Protein AF-A0AAN4ZDJ7-F1 (afdb_monomer_lite)

Organism: NCBI:txid1317129

Foldseek 3Di:
DPDDDDDDDDPDDADVQKDDDPPQKIWGQDPNWIFIDGVPDDSVPTQTPPDPVVVCVQWGFADAEQQATEIEHADPPAQDWAKDAPDPRYIYIYHNQPDRWHWDYDNVDQWIWTFRQAQWIWIARNVVRDIDPIDGHPPFGGFPDFPDDDPQWTWTDGVPDIDIDHHDD

Secondary structure (DSSP, 8-state):
-PPPPP------PPPTTEEEEGGGEEEEEETTEEEEEETTS-GGGPEE--S-GGGGTTEEEEEEETTEEEEEEE-SS--S-EEEEEETTEEEEEE--SS--EEEE-TTSSEEEEE-SSSEEEEEETTTTEEPPPEE-TT-S-EEEEEEEETTEEEEEESS-EEEEE---

pLDDT: mean 90.21, std 10.09, range [44.22, 98.5]

Radius of gyration: 17.34 Å; chains: 1; bounding box: 42×31×52 Å

Structure (mmCIF, N/CA/C/O backbone):
data_AF-A0AAN4ZDJ7-F1
#
_entry.id   AF-A0AAN4ZDJ7-F1
#
loop_
_atom_site.group_PDB
_atom_site.id
_atom_site.type_symbol
_atom_site.label_atom_id
_atom_site.label_alt_id
_atom_site.label_comp_id
_atom_site.label_asym_id
_atom_site.label_entity_id
_atom_site.label_seq_id
_atom_site.pdbx_PDB_ins_code
_atom_site.Cartn_x
_atom_site.Cartn_y
_atom_site.Cartn_z
_atom_site.occupancy
_atom_site.B_iso_or_equiv
_atom_site.auth_seq_id
_atom_site.auth_comp_id
_atom_site.auth_asym_id
_atom_site.auth_atom_id
_atom_site.pdbx_PDB_model_num
ATOM 1 N N . SER A 1 1 ? -16.398 13.904 -32.029 1.00 70.38 1 SER A N 1
ATOM 2 C CA . SER A 1 1 ? -17.288 13.277 -31.025 1.00 70.38 1 SER A CA 1
ATOM 3 C C . SER A 1 1 ? -17.673 14.333 -30.000 1.00 70.38 1 SER A C 1
ATOM 5 O O . SER A 1 1 ? -16.840 15.175 -29.690 1.00 70.38 1 SER A O 1
ATOM 7 N N . LYS A 1 2 ? -18.921 14.362 -29.505 1.00 58.31 2 LYS A N 1
ATOM 8 C CA . LYS A 1 2 ? -19.280 15.272 -28.400 1.00 58.31 2 LYS A CA 1
ATOM 9 C C . LYS A 1 2 ? -18.530 14.840 -27.127 1.00 58.31 2 LYS A C 1
ATOM 11 O O . LYS A 1 2 ? -18.405 13.630 -26.917 1.00 58.31 2 LYS A O 1
ATOM 16 N N . PRO A 1 3 ? -18.029 15.774 -26.300 1.00 67.56 3 PRO A N 1
ATOM 17 C CA . PRO A 1 3 ? -17.402 15.424 -25.032 1.00 67.56 3 PRO A CA 1
ATOM 18 C C . PRO A 1 3 ? -18.416 14.684 -24.156 1.00 67.56 3 PRO A C 1
ATOM 20 O O . PRO A 1 3 ? -19.548 15.136 -23.978 1.00 67.56 3 PRO A O 1
ATOM 23 N N . LYS A 1 4 ? -18.023 13.515 -23.645 1.00 76.69 4 LYS A N 1
ATOM 24 C CA . LYS A 1 4 ? -18.811 12.798 -22.641 1.00 76.69 4 LYS A CA 1
ATOM 25 C C . LYS A 1 4 ? -18.687 13.576 -21.334 1.00 76.69 4 LYS A C 1
ATOM 27 O O . LYS A 1 4 ? -17.581 13.746 -20.829 1.00 76.69 4 LYS A O 1
ATOM 32 N N . VAL A 1 5 ? -19.806 14.076 -20.822 1.00 81.81 5 VAL A N 1
ATOM 33 C CA . VAL A 1 5 ? -19.852 14.750 -19.522 1.00 81.81 5 VAL A CA 1
ATOM 34 C C . VAL A 1 5 ? -19.907 13.676 -18.441 1.00 81.81 5 VAL A C 1
ATOM 36 O O . VAL A 1 5 ? -20.789 12.819 -18.462 1.00 81.81 5 VAL A O 1
ATOM 39 N N . PHE A 1 6 ? -18.954 13.710 -17.515 1.00 77.56 6 PHE A N 1
ATOM 40 C CA . PHE A 1 6 ? -19.003 12.909 -16.298 1.00 77.56 6 PHE A CA 1
ATOM 41 C C . PHE A 1 6 ? -19.704 13.727 -15.215 1.00 77.56 6 PHE A C 1
ATOM 43 O O . PHE A 1 6 ? -19.218 14.788 -14.830 1.00 77.56 6 PHE A O 1
ATOM 50 N N . ASN A 1 7 ? -20.841 13.238 -14.724 1.00 80.81 7 ASN A N 1
ATOM 51 C CA . ASN A 1 7 ? -21.512 13.846 -13.581 1.00 80.81 7 ASN A CA 1
ATOM 52 C C . ASN A 1 7 ? -20.850 13.343 -12.297 1.00 80.81 7 ASN A C 1
ATOM 54 O O . ASN A 1 7 ? -20.901 12.152 -11.988 1.00 80.81 7 ASN A O 1
ATOM 58 N N . MET A 1 8 ? -20.227 14.251 -11.552 1.00 79.50 8 MET A N 1
ATOM 59 C CA . MET A 1 8 ? -19.742 13.962 -10.207 1.00 79.50 8 MET A CA 1
ATOM 60 C C . MET A 1 8 ? -20.916 14.040 -9.229 1.00 79.50 8 MET A C 1
ATOM 62 O O . MET A 1 8 ? -21.690 14.992 -9.260 1.00 79.50 8 MET A O 1
ATOM 66 N N . SER A 1 9 ? -21.051 13.040 -8.362 1.00 81.62 9 SER A N 1
ATOM 67 C CA . SER A 1 9 ? -22.026 13.042 -7.268 1.00 81.62 9 SER A CA 1
ATOM 68 C C . SER A 1 9 ? -21.316 12.715 -5.962 1.00 81.62 9 SER A C 1
ATOM 70 O O . SER A 1 9 ? -20.407 11.883 -5.939 1.00 81.62 9 SER A O 1
ATOM 72 N N . LEU A 1 10 ? -21.719 13.385 -4.881 1.00 82.75 10 LEU A N 1
ATOM 73 C CA . LEU A 1 10 ? -21.280 13.032 -3.536 1.00 82.75 10 LEU A CA 1
ATOM 74 C C . LEU A 1 10 ? -21.795 11.623 -3.221 1.00 82.75 10 LEU A C 1
ATOM 76 O O . LEU A 1 10 ? -22.995 11.375 -3.318 1.00 82.75 10 LEU A O 1
ATOM 80 N N . LYS A 1 11 ? -20.890 10.703 -2.875 1.00 79.94 11 LYS A N 1
ATOM 81 C CA . LYS A 1 11 ? -21.257 9.319 -2.543 1.00 79.94 11 LYS A CA 1
ATOM 82 C C . LYS A 1 11 ? -21.512 9.107 -1.058 1.00 79.94 11 LYS A C 1
ATOM 84 O O . LYS A 1 11 ? -22.460 8.413 -0.718 1.00 79.94 11 LYS A O 1
ATOM 89 N N . ARG A 1 12 ? -20.700 9.717 -0.195 1.00 84.69 12 ARG A N 1
ATOM 90 C CA . ARG A 1 12 ? -20.856 9.649 1.260 1.00 84.69 12 ARG A CA 1
ATOM 91 C C . ARG A 1 12 ? -20.240 10.862 1.941 1.00 84.69 12 ARG A C 1
ATOM 93 O O . ARG A 1 12 ? -19.352 11.503 1.379 1.00 84.69 12 ARG A O 1
ATOM 100 N N . THR A 1 13 ? -20.708 11.151 3.146 1.00 88.69 13 THR A N 1
ATOM 101 C CA . THR A 1 13 ? -20.061 12.083 4.072 1.00 88.69 13 THR A CA 1
ATOM 102 C C . THR A 1 13 ? -19.020 11.358 4.921 1.00 88.69 13 THR A C 1
ATOM 104 O O . THR A 1 13 ? -18.981 10.127 4.963 1.00 88.69 13 THR A O 1
ATOM 107 N N . ILE A 1 14 ? -18.178 12.143 5.591 1.00 91.69 14 ILE A N 1
ATOM 108 C CA . ILE A 1 14 ? -17.255 11.644 6.612 1.00 91.69 14 ILE A CA 1
ATOM 109 C C . ILE A 1 14 ? -18.077 11.091 7.778 1.00 91.69 14 ILE A C 1
ATOM 111 O O . ILE A 1 14 ? -19.055 11.721 8.191 1.00 91.69 14 ILE A O 1
ATOM 115 N N . LEU A 1 15 ? -17.699 9.918 8.277 1.00 94.94 15 LEU A N 1
ATOM 116 C CA . LEU A 1 15 ? -18.325 9.293 9.439 1.00 94.94 15 LEU A CA 1
ATOM 117 C C . LEU A 1 15 ? -17.692 9.786 10.745 1.00 94.94 15 LEU A C 1
ATOM 119 O O . LEU A 1 15 ? -16.549 10.240 10.781 1.00 94.94 15 LEU A O 1
ATOM 123 N N . GLU A 1 16 ? -18.423 9.663 11.850 1.00 97.12 16 GLU A N 1
ATOM 124 C CA . GLU A 1 16 ? -17.862 9.929 13.175 1.00 97.12 16 GLU A CA 1
ATOM 125 C C . GLU A 1 16 ? -16.658 9.012 13.451 1.00 97.12 16 GLU A C 1
ATOM 127 O O . GLU A 1 16 ? -16.700 7.806 13.173 1.00 97.12 16 GLU A O 1
ATOM 132 N N . GLY A 1 17 ? -15.574 9.609 13.956 1.00 96.88 17 GLY A N 1
ATOM 133 C CA . GLY A 1 17 ? -14.311 8.920 14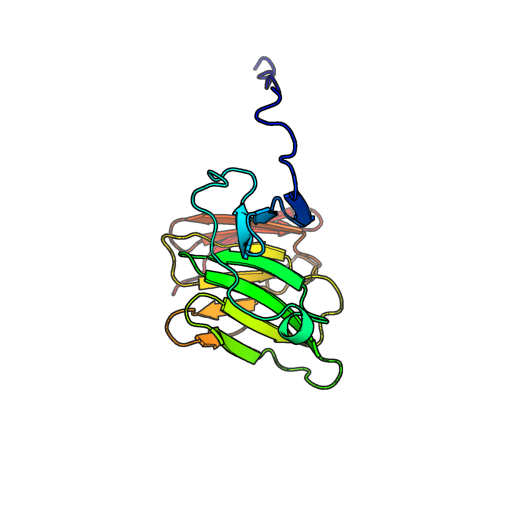.228 1.00 96.88 17 GLY A CA 1
ATOM 134 C C . GLY A 1 17 ? -13.495 8.557 12.982 1.00 96.88 17 GLY A C 1
ATOM 135 O O . GLY A 1 17 ? -12.482 7.871 13.116 1.00 96.88 17 GLY A O 1
ATOM 136 N N . GLU A 1 18 ? -13.909 8.972 11.778 1.00 97.69 18 GLU A N 1
ATOM 137 C CA . GLU A 1 18 ? -13.188 8.706 10.529 1.00 97.69 18 GLU A CA 1
ATOM 138 C C . GLU A 1 18 ? -12.062 9.724 10.276 1.00 97.69 18 GLU A C 1
ATOM 140 O O . GLU A 1 18 ? -12.189 10.920 10.524 1.00 97.69 18 GLU A O 1
ATOM 145 N N . THR A 1 19 ? -10.941 9.246 9.742 1.00 96.94 19 THR A N 1
ATOM 146 C CA . THR A 1 19 ? -9.803 10.041 9.274 1.00 96.94 19 THR A CA 1
ATOM 147 C C . THR A 1 19 ? -9.454 9.637 7.846 1.00 96.94 19 THR A C 1
ATOM 149 O O . THR A 1 19 ? -9.314 8.447 7.547 1.00 96.94 19 THR A O 1
ATOM 152 N N . PHE A 1 20 ? -9.274 10.628 6.971 1.00 95.69 20 PHE A N 1
ATOM 153 C CA . PHE A 1 20 ? -8.768 10.407 5.620 1.00 95.69 20 PHE A CA 1
ATOM 154 C C . PHE A 1 20 ? -7.248 10.372 5.588 1.00 95.69 20 PHE A C 1
ATOM 156 O O . PHE A 1 20 ? -6.568 11.226 6.155 1.00 95.69 20 PHE A O 1
ATOM 163 N N . HIS A 1 21 ? -6.739 9.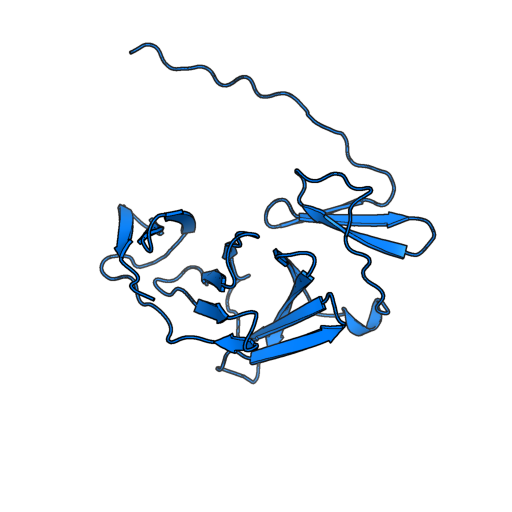400 4.845 1.00 95.06 21 HIS A N 1
ATOM 164 C CA . HIS A 1 21 ? -5.330 9.227 4.543 1.00 95.06 21 HIS A CA 1
ATOM 165 C C . HIS A 1 21 ? -5.089 9.488 3.057 1.00 95.06 21 HIS A C 1
ATOM 167 O O . HIS A 1 21 ? -6.010 9.686 2.257 1.00 95.06 21 HIS A O 1
ATOM 173 N N . ASN A 1 22 ? -3.819 9.475 2.667 1.00 91.12 22 ASN A N 1
ATOM 174 C CA . ASN A 1 22 ? -3.446 9.587 1.263 1.00 91.12 22 ASN A CA 1
ATOM 175 C C . ASN A 1 22 ? -4.031 8.431 0.434 1.00 91.12 22 ASN A C 1
ATOM 177 O O . ASN A 1 22 ? -4.318 7.352 0.946 1.00 91.12 22 ASN A O 1
ATOM 181 N N . TRP A 1 23 ? -4.168 8.657 -0.875 1.00 89.19 23 TRP A N 1
ATOM 182 C CA . TRP A 1 23 ? -4.535 7.621 -1.855 1.00 89.19 23 TRP A CA 1
ATOM 183 C C . TRP A 1 23 ? -5.934 7.013 -1.686 1.00 89.19 23 TRP A C 1
ATOM 185 O O . TRP A 1 23 ? -6.180 5.899 -2.136 1.00 89.19 23 TRP A O 1
ATOM 195 N N . GLY A 1 24 ? -6.868 7.761 -1.091 1.00 93.12 24 GLY A N 1
ATOM 196 C CA . GLY A 1 24 ? -8.244 7.293 -0.918 1.00 93.12 24 GLY A CA 1
ATOM 197 C C . GLY A 1 24 ? -8.354 6.189 0.131 1.00 93.12 24 GLY A C 1
ATOM 198 O O . GLY A 1 24 ? -9.187 5.300 0.001 1.00 93.12 24 GLY A O 1
ATOM 199 N N . LEU A 1 25 ? -7.500 6.232 1.149 1.00 96.81 25 LEU A N 1
ATOM 200 C CA . LEU A 1 25 ? -7.529 5.334 2.293 1.00 96.81 25 LEU A CA 1
ATOM 201 C C . LEU A 1 25 ? -8.208 6.023 3.477 1.00 96.81 25 LEU A C 1
ATOM 203 O O . LEU A 1 25 ? -8.121 7.241 3.637 1.00 96.81 25 LEU A O 1
ATOM 207 N N . CYS A 1 26 ? -8.890 5.243 4.305 1.00 97.88 26 CYS A N 1
ATOM 208 C CA . CYS A 1 26 ? -9.641 5.725 5.456 1.00 97.88 26 CYS A CA 1
ATOM 209 C C . CYS A 1 26 ? -9.287 4.887 6.686 1.00 97.88 26 CYS A C 1
ATOM 211 O O . CYS A 1 26 ? -8.988 3.697 6.577 1.00 97.88 26 CYS A O 1
ATOM 213 N N . SER A 1 27 ? -9.340 5.508 7.860 1.00 98.00 27 SER A N 1
ATOM 214 C CA . SER A 1 27 ? -9.404 4.790 9.131 1.00 98.00 27 SER A CA 1
ATOM 215 C C . SER A 1 27 ? -10.568 5.300 9.956 1.00 98.00 27 SER A C 1
ATOM 217 O O . SER A 1 27 ? -10.877 6.484 9.876 1.00 98.00 27 SER A O 1
ATOM 219 N N . ARG A 1 28 ? -11.171 4.461 10.792 1.00 98.00 28 ARG A N 1
ATOM 220 C CA . ARG A 1 28 ? -12.253 4.859 11.694 1.00 98.00 28 ARG A CA 1
ATOM 221 C C . ARG A 1 28 ? -12.054 4.253 13.072 1.00 98.00 28 ARG A C 1
ATOM 223 O O . ARG A 1 28 ? -11.719 3.076 13.167 1.00 98.00 28 ARG A O 1
ATOM 230 N N . VAL A 1 29 ? -12.267 5.045 14.118 1.00 97.69 29 VAL A N 1
ATOM 231 C CA . VAL A 1 29 ? -12.340 4.547 15.496 1.00 97.69 29 VAL A CA 1
ATOM 232 C C . VAL A 1 29 ? -13.806 4.364 15.878 1.00 97.69 29 VAL A C 1
ATOM 234 O O . VAL A 1 29 ? -14.590 5.305 15.790 1.00 97.69 29 VAL A O 1
ATOM 237 N N . GLN A 1 30 ? -14.179 3.152 16.282 1.00 96.94 30 GLN A N 1
ATOM 238 C CA . GLN A 1 30 ? -15.527 2.797 16.721 1.00 96.94 30 GLN A CA 1
ATOM 239 C C . GLN A 1 30 ? -15.434 1.825 17.896 1.00 96.94 30 GLN A C 1
ATOM 241 O O . GLN A 1 30 ? -14.807 0.775 17.774 1.00 96.94 30 GLN A O 1
ATOM 246 N N . ASN A 1 31 ? -16.074 2.157 19.024 1.00 96.25 31 ASN A N 1
ATOM 247 C CA . ASN A 1 31 ? -16.011 1.365 20.262 1.00 96.25 31 ASN A CA 1
ATOM 248 C C . ASN A 1 31 ? -14.559 1.048 20.677 1.00 96.25 31 ASN A C 1
ATOM 250 O O . ASN A 1 31 ? -14.217 -0.114 20.888 1.00 96.25 31 ASN A O 1
ATOM 254 N N . ASP A 1 32 ? -13.701 2.076 20.683 1.00 96.00 32 ASP A N 1
ATOM 255 C CA . ASP A 1 32 ? -12.263 2.000 20.996 1.00 96.00 32 ASP A CA 1
ATOM 256 C C . ASP A 1 32 ? -11.439 1.062 20.094 1.00 96.00 32 ASP A C 1
ATOM 258 O O . ASP A 1 32 ? -10.290 0.740 20.391 1.00 96.00 32 ASP A O 1
ATOM 262 N N . LYS A 1 33 ? -12.001 0.638 18.957 1.00 96.94 33 LYS A N 1
ATOM 263 C CA . LYS A 1 33 ? -11.323 -0.182 17.951 1.00 96.94 33 LYS A CA 1
ATOM 264 C C . LYS A 1 33 ? -11.077 0.619 16.687 1.00 96.94 33 LYS A C 1
ATOM 266 O O . LYS A 1 33 ? -11.958 1.334 16.212 1.00 96.94 33 LYS A O 1
ATOM 271 N N . LYS A 1 34 ? -9.881 0.471 16.124 1.00 97.75 34 LYS A N 1
ATOM 272 C CA . LYS A 1 34 ? -9.468 1.130 14.886 1.00 97.75 34 LYS A CA 1
ATOM 273 C C . LYS A 1 34 ? -9.653 0.190 13.705 1.00 97.75 34 LYS A C 1
ATOM 275 O O . LYS A 1 34 ? -9.139 -0.922 13.712 1.00 97.75 34 LYS A O 1
ATOM 280 N N . PHE A 1 35 ? -10.339 0.661 12.675 1.00 98.50 35 PHE A N 1
ATOM 281 C CA . PHE A 1 35 ? -10.550 -0.056 11.422 1.00 98.50 35 PHE A CA 1
ATOM 282 C C . PHE A 1 35 ? -9.934 0.725 10.272 1.00 98.50 35 PHE A C 1
ATOM 284 O O . PHE A 1 35 ? -9.948 1.957 10.294 1.00 98.50 35 PHE A O 1
ATOM 291 N N . VAL A 1 36 ? -9.410 0.035 9.262 1.00 98.50 36 VAL A N 1
ATOM 292 C CA . VAL A 1 36 ? -8.900 0.655 8.033 1.00 98.50 36 VAL A CA 1
ATOM 293 C C . VAL A 1 36 ? -9.572 0.069 6.799 1.00 98.50 36 VAL A C 1
ATOM 295 O O . VAL A 1 36 ? -9.815 -1.131 6.723 1.00 98.50 36 VAL A O 1
ATOM 298 N N . TYR A 1 37 ? -9.881 0.923 5.829 1.00 98.19 37 TYR A N 1
ATOM 299 C CA . TYR A 1 37 ? -10.608 0.557 4.609 1.00 98.19 37 TYR A CA 1
ATOM 300 C C . TYR A 1 37 ? -10.267 1.523 3.471 1.00 98.19 37 TYR A C 1
ATOM 302 O O . TYR A 1 37 ? -9.670 2.585 3.687 1.00 98.19 37 TYR A O 1
ATOM 310 N N . ARG A 1 38 ? -10.609 1.166 2.232 1.00 96.69 38 ARG A N 1
ATOM 311 C CA . ARG A 1 38 ? -10.501 2.094 1.100 1.00 96.69 38 ARG A CA 1
ATOM 312 C C . ARG A 1 38 ? -11.753 2.961 1.068 1.00 96.69 38 ARG A C 1
ATOM 314 O O . ARG A 1 38 ? -12.832 2.525 1.435 1.00 96.69 38 ARG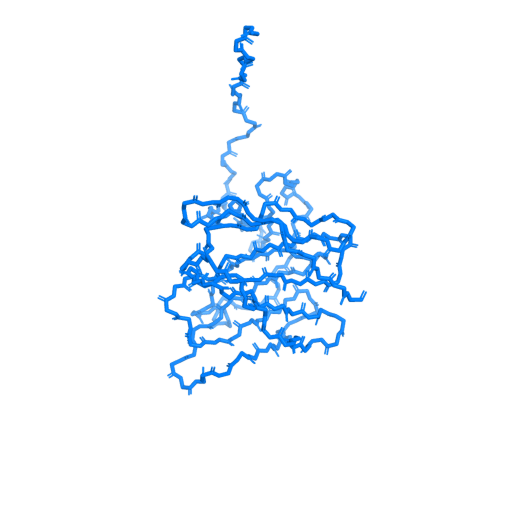 A O 1
ATOM 321 N N . MET A 1 39 ? -11.647 4.187 0.572 1.00 95.38 39 MET A N 1
ATOM 322 C CA . MET A 1 39 ? -12.763 5.141 0.507 1.00 95.38 39 MET A CA 1
ATOM 323 C C . MET A 1 39 ? -13.980 4.606 -0.267 1.00 95.38 39 MET A C 1
ATOM 325 O O . MET A 1 39 ? -15.097 5.069 -0.026 1.00 95.38 39 MET A O 1
ATOM 329 N N . CYS A 1 40 ? -13.744 3.676 -1.198 1.00 92.94 40 CYS A N 1
ATOM 330 C CA . CYS A 1 40 ? -14.754 3.002 -2.008 1.00 92.94 40 CYS A CA 1
ATOM 331 C C . CYS A 1 40 ? -15.369 1.751 -1.368 1.00 92.94 40 CYS A C 1
ATOM 333 O O . CYS A 1 40 ? -16.345 1.250 -1.920 1.00 92.94 40 CYS A O 1
ATOM 335 N N . ASP A 1 41 ? -14.797 1.247 -0.277 1.00 95.19 41 ASP A N 1
ATOM 336 C CA . ASP A 1 41 ? -15.279 0.052 0.413 1.00 95.19 41 ASP A CA 1
ATOM 337 C C . ASP A 1 41 ? -16.380 0.430 1.418 1.00 95.19 41 ASP A C 1
ATOM 339 O O . ASP A 1 41 ? -16.545 1.608 1.763 1.00 95.19 41 ASP A O 1
ATOM 343 N N . ASP A 1 42 ? -17.126 -0.570 1.893 1.00 94.81 42 ASP A N 1
ATOM 344 C CA . ASP A 1 42 ? -18.017 -0.401 3.039 1.00 94.81 42 ASP A CA 1
ATOM 345 C C . ASP A 1 42 ? -17.170 -0.243 4.320 1.00 94.81 42 ASP A C 1
ATOM 347 O O . ASP A 1 42 ? -16.339 -1.109 4.611 1.00 94.81 42 ASP A O 1
ATOM 351 N N . PRO A 1 43 ? -17.324 0.850 5.090 1.00 95.56 43 PRO A N 1
ATOM 352 C CA . PRO A 1 43 ? -16.617 1.032 6.355 1.00 95.56 43 PRO A CA 1
ATOM 353 C C . PRO A 1 43 ? -16.849 -0.090 7.374 1.00 95.56 43 PRO A C 1
ATOM 355 O O . PRO A 1 43 ? -15.976 -0.310 8.216 1.00 95.56 43 PRO A O 1
ATOM 358 N N . ASP A 1 44 ? -17.995 -0.774 7.312 1.00 95.69 44 ASP A N 1
ATOM 359 C CA . ASP A 1 44 ? -18.337 -1.864 8.231 1.00 95.69 44 ASP A CA 1
ATOM 360 C C . ASP A 1 44 ? -17.556 -3.160 7.913 1.00 95.69 44 ASP A C 1
ATOM 362 O O . ASP A 1 44 ? -17.360 -3.991 8.800 1.00 95.69 44 ASP A O 1
ATOM 366 N N . ASP A 1 45 ? -17.006 -3.278 6.698 1.00 96.44 45 ASP A N 1
ATOM 367 C CA . ASP A 1 45 ? -16.101 -4.358 6.267 1.00 96.44 45 ASP A CA 1
ATOM 368 C C . ASP A 1 45 ? -14.612 -4.027 6.523 1.00 96.44 45 ASP A C 1
ATOM 370 O O . ASP A 1 45 ? -13.700 -4.688 6.013 1.00 96.44 45 ASP A O 1
ATOM 374 N N . GLY A 1 46 ? -14.333 -2.969 7.294 1.00 97.19 46 GLY A N 1
ATOM 375 C CA . GLY A 1 46 ? -12.979 -2.500 7.564 1.00 97.19 46 GLY A CA 1
ATOM 376 C C . GLY A 1 46 ? -12.089 -3.527 8.275 1.00 97.19 46 GLY A C 1
ATOM 377 O O . GLY A 1 46 ? -12.521 -4.326 9.105 1.00 97.19 46 GLY A O 1
ATOM 378 N N . ILE A 1 47 ? -10.788 -3.463 7.998 1.00 98.06 47 ILE A N 1
ATOM 379 C CA . ILE A 1 47 ? -9.784 -4.326 8.627 1.00 98.06 47 ILE A CA 1
ATOM 380 C C . ILE A 1 47 ? -9.511 -3.814 10.040 1.00 98.06 47 ILE A C 1
ATOM 382 O O . ILE A 1 47 ? -9.042 -2.687 10.207 1.00 98.06 47 ILE A O 1
ATOM 386 N N . LEU A 1 48 ? -9.757 -4.650 11.051 1.00 98.12 48 LEU A N 1
ATOM 387 C CA . LEU A 1 48 ? -9.426 -4.343 12.442 1.00 98.12 48 LEU A CA 1
ATOM 388 C C . LEU A 1 48 ? -7.908 -4.223 12.629 1.00 98.12 48 LEU A C 1
ATOM 390 O O . LEU A 1 48 ? -7.159 -5.170 12.400 1.00 98.12 48 LEU A O 1
ATOM 394 N N . VAL A 1 49 ? -7.460 -3.074 13.113 1.00 97.75 49 VAL A N 1
ATOM 395 C CA . VAL A 1 49 ? -6.072 -2.808 13.487 1.00 97.75 49 VAL A CA 1
ATOM 396 C C . VAL A 1 49 ? -5.925 -3.088 14.983 1.00 97.75 49 VAL A C 1
ATOM 398 O O . VAL A 1 49 ? -6.009 -2.180 15.804 1.00 97.75 49 VAL A O 1
ATOM 401 N N . ASP A 1 50 ? -5.756 -4.368 15.332 1.00 96.06 50 ASP A N 1
ATOM 402 C CA . ASP A 1 50 ? -5.604 -4.842 16.720 1.00 96.06 50 ASP A CA 1
ATOM 403 C C . ASP A 1 50 ? -4.145 -4.744 17.192 1.00 96.06 50 ASP A C 1
ATOM 405 O O . ASP A 1 50 ? -3.459 -5.730 17.479 1.00 96.06 50 ASP A O 1
ATOM 409 N N . VAL A 1 51 ? -3.631 -3.518 17.165 1.00 96.06 51 VAL A N 1
ATOM 410 C CA . VAL A 1 51 ? -2.308 -3.165 17.678 1.00 96.06 51 VAL A CA 1
ATOM 411 C C . VAL A 1 51 ? -2.410 -1.867 18.475 1.00 96.06 51 VAL A C 1
ATOM 413 O O . VAL A 1 51 ? -3.132 -0.963 18.047 1.00 96.06 51 VAL A O 1
ATOM 416 N N . PRO A 1 52 ? -1.696 -1.750 19.610 1.00 95.44 52 PRO A N 1
ATOM 417 C CA . PRO A 1 52 ? -1.618 -0.498 20.352 1.00 95.44 52 PRO A CA 1
ATOM 418 C C . PRO A 1 52 ? -1.103 0.635 19.458 1.00 95.44 52 PRO A C 1
ATOM 420 O O . PRO A 1 52 ? -0.219 0.418 18.621 1.00 95.44 52 PRO A O 1
ATOM 423 N N . ASP A 1 53 ? -1.632 1.849 19.631 1.00 94.56 53 ASP A N 1
ATOM 424 C CA . ASP A 1 53 ? -1.227 3.003 18.820 1.00 94.56 53 ASP A CA 1
ATOM 425 C C . ASP A 1 53 ? 0.277 3.306 18.973 1.00 94.56 53 ASP A C 1
ATOM 427 O O . ASP A 1 53 ? 0.897 3.816 18.039 1.00 94.56 53 ASP A O 1
ATOM 431 N N . GLU A 1 54 ? 0.898 2.916 20.093 1.00 96.62 54 GLU A N 1
ATOM 432 C CA . GLU A 1 54 ? 2.339 3.024 20.329 1.00 96.62 54 GLU A CA 1
ATOM 433 C C . GLU A 1 54 ? 3.164 2.186 19.340 1.00 96.62 54 GLU A C 1
ATOM 435 O O . GLU A 1 54 ? 4.222 2.633 18.896 1.00 96.62 54 GLU A O 1
ATOM 440 N N . GLU A 1 55 ? 2.676 1.002 18.941 1.00 96.56 55 GLU A N 1
ATOM 441 C CA . GLU A 1 55 ? 3.326 0.155 17.924 1.00 96.56 55 GLU A CA 1
ATOM 442 C C . GLU A 1 55 ? 3.190 0.744 16.507 1.00 96.56 55 GLU A C 1
ATOM 444 O O . GLU A 1 55 ? 3.934 0.361 15.600 1.00 96.56 55 GLU A O 1
ATOM 449 N N . LEU A 1 56 ? 2.258 1.683 16.305 1.00 96.38 56 LEU A N 1
ATOM 450 C CA . LEU A 1 56 ? 2.028 2.368 15.032 1.00 96.38 56 LEU A CA 1
ATOM 451 C C . LEU A 1 56 ? 2.771 3.705 14.914 1.00 96.38 56 LEU A C 1
ATOM 453 O O . LEU A 1 56 ? 2.755 4.315 13.840 1.00 96.38 56 LEU A O 1
ATOM 457 N N . ILE A 1 57 ? 3.431 4.176 15.977 1.00 95.75 57 ILE A N 1
ATOM 458 C CA . ILE A 1 57 ? 4.180 5.437 15.951 1.00 95.75 57 ILE A CA 1
ATOM 459 C C . ILE A 1 57 ? 5.265 5.374 14.868 1.00 95.75 57 ILE A C 1
ATOM 461 O O . ILE A 1 57 ? 6.079 4.455 14.807 1.00 95.75 57 ILE A O 1
ATOM 465 N N . GLY A 1 58 ? 5.278 6.383 13.993 1.00 94.56 58 GLY A N 1
ATOM 466 C CA . GLY A 1 58 ? 6.225 6.474 12.877 1.00 94.56 58 GLY A CA 1
ATOM 467 C C . GLY A 1 58 ? 5.877 5.594 11.671 1.00 94.56 58 GLY A C 1
ATOM 468 O O . GLY A 1 58 ? 6.594 5.631 10.669 1.00 94.56 58 GLY A O 1
ATOM 469 N N . LEU A 1 59 ? 4.776 4.838 11.724 1.00 96.00 59 LEU A N 1
ATOM 470 C CA . LEU A 1 59 ? 4.254 4.096 10.584 1.00 96.00 59 LEU A CA 1
ATOM 471 C C . LEU A 1 59 ? 3.233 4.939 9.817 1.00 96.00 59 LEU A C 1
ATOM 473 O O . LEU A 1 59 ? 2.409 5.644 10.391 1.00 96.00 59 LEU A O 1
ATOM 477 N N . THR A 1 60 ? 3.263 4.850 8.490 1.00 96.00 60 THR A N 1
ATOM 478 C CA . THR A 1 60 ? 2.267 5.485 7.615 1.00 96.00 60 THR A CA 1
ATOM 479 C C . THR A 1 60 ? 1.420 4.412 6.958 1.00 96.00 60 THR A C 1
ATOM 481 O O . THR A 1 60 ? 1.966 3.495 6.356 1.00 96.00 60 THR A O 1
ATOM 484 N N . PHE A 1 61 ? 0.099 4.524 7.041 1.00 97.31 61 PHE A N 1
ATOM 485 C CA . PHE A 1 61 ? -0.813 3.632 6.333 1.00 97.31 61 PHE A CA 1
ATOM 486 C C . PHE A 1 61 ? -0.810 3.960 4.831 1.00 97.31 61 PHE A C 1
ATOM 488 O O . PHE A 1 61 ? -1.128 5.084 4.441 1.00 97.31 61 PHE A O 1
ATOM 495 N N . ILE A 1 62 ? -0.396 3.003 3.996 1.00 96.62 62 ILE A N 1
ATOM 496 C CA . ILE A 1 62 ? -0.113 3.234 2.566 1.00 96.62 62 ILE A CA 1
ATOM 497 C C . ILE A 1 62 ? -0.932 2.362 1.614 1.00 96.62 62 ILE A C 1
ATOM 499 O O . ILE A 1 62 ? -0.926 2.621 0.411 1.00 96.62 62 ILE A O 1
ATOM 503 N N . GLY A 1 63 ? -1.648 1.352 2.110 1.00 97.06 63 GLY A N 1
ATOM 504 C CA . GLY A 1 63 ? -2.496 0.529 1.254 1.00 97.06 63 GLY A CA 1
ATOM 505 C C . GLY A 1 63 ? -3.217 -0.594 1.983 1.00 97.06 63 GLY A C 1
ATOM 506 O O . GLY A 1 63 ? -2.917 -0.911 3.129 1.00 97.06 63 GLY A O 1
ATOM 507 N N . ILE A 1 64 ? -4.151 -1.220 1.274 1.00 97.94 64 ILE A N 1
ATOM 508 C CA . ILE A 1 64 ? -4.814 -2.462 1.679 1.00 97.94 64 ILE A CA 1
ATOM 509 C C . ILE A 1 64 ? -4.668 -3.456 0.544 1.00 97.94 64 ILE A C 1
ATOM 511 O O . ILE A 1 64 ? -4.956 -3.102 -0.598 1.00 97.94 64 ILE A O 1
ATOM 515 N N . HIS A 1 65 ? -4.294 -4.690 0.848 1.00 97.38 65 HIS A N 1
ATOM 516 C CA . HIS A 1 65 ? -4.205 -5.765 -0.130 1.00 97.38 65 HIS A CA 1
ATOM 517 C C . HIS A 1 65 ? -4.719 -7.069 0.475 1.00 97.38 65 HIS A C 1
ATOM 519 O O . HIS A 1 65 ? -4.166 -7.541 1.461 1.00 97.38 65 HIS A O 1
ATOM 525 N N . ARG A 1 66 ? -5.777 -7.650 -0.102 1.00 95.94 66 ARG A N 1
ATOM 526 C CA . ARG A 1 66 ? -6.323 -8.964 0.296 1.00 95.94 66 ARG A CA 1
ATOM 527 C C . ARG A 1 66 ? -6.626 -9.081 1.798 1.00 95.94 66 ARG A C 1
ATOM 529 O O . ARG A 1 66 ? -6.266 -10.065 2.434 1.00 95.94 66 ARG A O 1
ATOM 536 N N . GLY A 1 67 ? -7.257 -8.055 2.373 1.00 96.25 67 GLY A N 1
ATOM 537 C CA . GLY A 1 67 ? -7.568 -8.016 3.810 1.00 96.25 67 GLY A CA 1
ATOM 538 C C . GLY A 1 67 ? -6.370 -7.701 4.718 1.00 96.25 67 GLY A C 1
ATOM 539 O O . GLY A 1 67 ? -6.506 -7.740 5.936 1.00 96.25 67 GLY A O 1
ATOM 540 N N . ILE A 1 68 ? -5.207 -7.370 4.147 1.00 97.44 68 ILE A N 1
ATOM 541 C CA . ILE A 1 68 ? -3.997 -6.987 4.880 1.00 97.44 68 ILE A CA 1
ATOM 542 C C . ILE A 1 68 ? -3.802 -5.474 4.777 1.00 97.44 68 ILE A C 1
ATOM 544 O O . ILE A 1 68 ? -3.736 -4.915 3.679 1.00 97.44 68 ILE A O 1
ATOM 548 N N . ALA A 1 69 ? -3.666 -4.810 5.922 1.00 98.12 69 ALA A N 1
ATOM 549 C CA . ALA A 1 69 ? -3.247 -3.422 6.009 1.00 98.12 69 ALA A CA 1
ATOM 550 C C . ALA A 1 69 ? -1.730 -3.308 5.792 1.00 98.12 69 ALA A C 1
ATOM 552 O O . ALA A 1 69 ? -0.932 -4.030 6.396 1.00 98.12 69 ALA A O 1
ATOM 553 N N . ILE A 1 70 ? -1.330 -2.379 4.930 1.00 98.25 70 ILE A N 1
ATOM 554 C CA . ILE A 1 70 ? 0.063 -2.143 4.563 1.00 98.25 70 ILE A CA 1
ATOM 555 C C . ILE A 1 70 ? 0.495 -0.814 5.165 1.00 98.25 70 ILE A C 1
ATOM 557 O O . ILE A 1 70 ? -0.052 0.245 4.841 1.00 98.25 70 ILE A O 1
ATOM 561 N N . TYR A 1 71 ? 1.519 -0.872 6.005 1.00 97.62 71 TYR A N 1
ATOM 562 C CA . TYR A 1 71 ? 2.173 0.298 6.565 1.00 97.62 71 TYR A CA 1
ATOM 563 C C . TYR A 1 71 ? 3.572 0.465 5.980 1.00 97.62 71 TYR A C 1
ATOM 565 O O . TYR A 1 71 ? 4.246 -0.513 5.670 1.00 97.62 71 TYR A O 1
ATOM 573 N N . SER A 1 72 ? 4.038 1.704 5.857 1.00 96.00 72 SER A N 1
ATOM 574 C CA . SER A 1 72 ? 5.439 2.009 5.580 1.00 96.00 72 SER A CA 1
ATOM 575 C C . SER A 1 72 ? 6.127 2.578 6.808 1.00 96.00 72 SER A C 1
ATOM 577 O O . SER A 1 72 ? 5.575 3.466 7.457 1.00 96.00 72 SER A O 1
ATOM 579 N N . SER A 1 73 ? 7.360 2.146 7.051 1.00 95.00 73 SER A N 1
ATOM 580 C CA . SER A 1 73 ? 8.284 2.794 7.979 1.00 95.00 73 SER A CA 1
ATOM 581 C C . SER A 1 73 ? 9.443 3.420 7.208 1.00 95.00 73 SER A C 1
ATOM 583 O O . SER A 1 73 ? 9.969 2.817 6.267 1.00 95.00 73 SER A O 1
ATOM 585 N N . GLN A 1 74 ? 9.842 4.631 7.592 1.00 91.56 74 GLN A N 1
ATOM 586 C CA . GLN A 1 74 ? 11.037 5.273 7.056 1.00 91.56 74 GLN A CA 1
ATOM 587 C C . GLN A 1 74 ? 12.244 4.887 7.917 1.00 91.56 74 GLN A C 1
ATOM 589 O O . GLN A 1 74 ? 12.391 5.363 9.039 1.00 91.56 74 GLN A O 1
ATOM 594 N N . SER A 1 75 ? 13.128 4.047 7.379 1.00 82.88 75 SER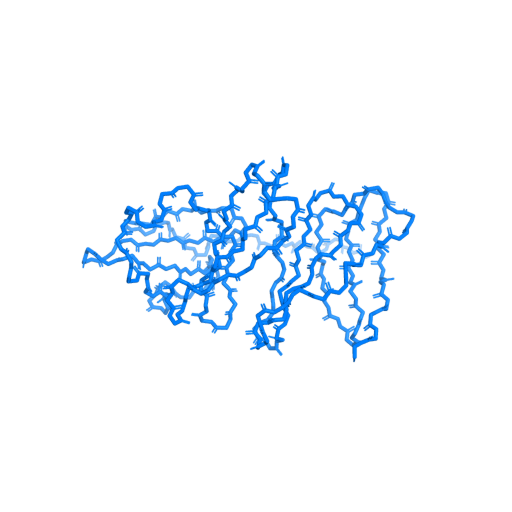 A N 1
ATOM 595 C CA . SER A 1 75 ? 14.400 3.717 8.026 1.00 82.88 75 SER A CA 1
ATOM 596 C C . SER A 1 75 ? 15.497 4.625 7.485 1.00 82.88 75 SER A C 1
ATOM 598 O O . SER A 1 75 ? 15.778 4.619 6.291 1.00 82.88 75 SER A O 1
ATOM 600 N N . GLN A 1 76 ? 16.138 5.409 8.354 1.00 75.81 76 GLN A N 1
ATOM 601 C CA . GLN A 1 76 ? 17.285 6.242 7.960 1.00 75.81 76 GLN A CA 1
ATOM 602 C C . GLN A 1 76 ? 18.577 5.431 7.784 1.00 75.81 76 GLN A C 1
ATOM 604 O O . GLN A 1 76 ? 19.545 5.938 7.225 1.00 75.81 76 GLN A O 1
ATOM 609 N N . ILE A 1 77 ? 18.597 4.186 8.266 1.00 74.38 77 ILE A N 1
ATOM 610 C CA . ILE A 1 77 ? 19.809 3.364 8.376 1.00 74.38 77 ILE A CA 1
ATOM 611 C C . ILE A 1 77 ? 19.866 2.311 7.257 1.00 74.38 77 ILE A C 1
ATOM 613 O O . ILE A 1 77 ? 20.950 1.957 6.798 1.00 74.38 77 ILE A O 1
ATOM 617 N N . ASN A 1 78 ? 18.711 1.850 6.763 1.00 67.69 78 ASN A N 1
ATOM 618 C CA . ASN A 1 78 ? 18.641 0.762 5.788 1.00 67.69 78 ASN A CA 1
ATOM 619 C C . ASN A 1 78 ? 18.393 1.281 4.367 1.00 67.69 78 ASN A C 1
ATOM 621 O O . ASN A 1 78 ? 17.293 1.716 4.024 1.00 67.69 78 ASN A O 1
ATOM 625 N N . TYR A 1 79 ? 19.407 1.161 3.507 1.00 77.88 79 TYR A N 1
ATOM 626 C CA . TYR A 1 79 ? 19.272 1.398 2.062 1.00 77.88 79 TYR A CA 1
ATOM 627 C C . TYR A 1 79 ? 18.540 0.267 1.324 1.00 77.88 79 TYR A C 1
ATOM 629 O O . TYR A 1 79 ? 18.191 0.424 0.154 1.00 77.88 79 TYR A O 1
ATOM 637 N N . HIS A 1 80 ? 18.308 -0.862 1.995 1.00 87.81 80 HIS A N 1
ATOM 638 C CA . HIS A 1 80 ? 17.574 -2.000 1.458 1.00 87.81 80 HIS A CA 1
ATOM 639 C C . HIS A 1 80 ? 16.102 -1.947 1.861 1.00 87.81 80 HIS A C 1
ATOM 641 O O . HIS A 1 80 ? 15.764 -1.482 2.949 1.00 87.81 80 HIS A O 1
ATOM 647 N N . TYR A 1 81 ? 15.246 -2.447 0.972 1.00 92.12 81 TYR A N 1
ATOM 648 C CA . TYR A 1 81 ? 13.842 -2.689 1.276 1.00 92.12 81 TYR A CA 1
ATOM 649 C C . TYR A 1 81 ? 13.741 -3.931 2.162 1.00 92.12 81 TYR A C 1
ATOM 651 O O . TYR A 1 81 ? 14.292 -4.978 1.819 1.00 92.12 81 TYR A O 1
ATOM 659 N N . SER A 1 82 ? 13.034 -3.824 3.280 1.00 94.94 82 SER A N 1
ATOM 660 C CA . SER A 1 82 ? 12.622 -4.970 4.088 1.00 94.94 82 SER A CA 1
ATOM 661 C C . SER A 1 82 ? 11.115 -4.960 4.269 1.00 94.94 82 SER A C 1
ATOM 663 O O . SER A 1 82 ? 10.443 -3.933 4.165 1.00 94.94 82 SER A O 1
ATOM 665 N N . VAL A 1 83 ? 10.565 -6.145 4.486 1.00 97.19 83 VAL A N 1
ATOM 666 C CA . VAL A 1 83 ? 9.166 -6.317 4.836 1.00 97.19 83 VAL A CA 1
ATOM 667 C C . VAL A 1 83 ? 9.108 -7.217 6.053 1.00 97.19 83 VAL A C 1
ATOM 669 O O . VAL A 1 83 ? 9.859 -8.185 6.169 1.00 97.19 83 VAL A O 1
ATOM 672 N N . ARG A 1 84 ? 8.217 -6.893 6.980 1.00 96.75 84 ARG A N 1
ATOM 673 C CA . ARG A 1 84 ? 7.930 -7.747 8.125 1.00 96.75 84 ARG A CA 1
ATOM 674 C C . ARG A 1 84 ? 6.446 -7.765 8.413 1.00 96.75 84 ARG A C 1
ATOM 676 O O . ARG A 1 84 ? 5.724 -6.807 8.143 1.00 96.75 84 ARG A O 1
ATOM 683 N N . ARG A 1 85 ? 5.994 -8.864 8.998 1.00 97.62 85 ARG A N 1
ATOM 684 C CA . ARG A 1 85 ? 4.626 -9.004 9.483 1.00 97.62 85 ARG A CA 1
ATOM 685 C C . ARG A 1 85 ? 4.554 -8.461 10.909 1.00 97.62 85 ARG A C 1
ATOM 687 O O . ARG A 1 85 ? 5.338 -8.882 11.754 1.00 97.62 85 ARG A O 1
ATOM 694 N N . LEU A 1 86 ? 3.654 -7.511 11.164 1.00 97.56 86 LEU A N 1
ATOM 695 C CA . LEU A 1 86 ? 3.384 -7.020 12.521 1.00 97.56 86 LEU A CA 1
ATOM 696 C C . LEU A 1 86 ? 2.316 -7.882 13.201 1.00 97.56 86 LEU A C 1
ATOM 698 O O . LEU A 1 86 ? 2.463 -8.233 14.369 1.00 97.56 86 LEU A O 1
ATOM 702 N N . ARG A 1 87 ? 1.259 -8.224 12.454 1.00 97.00 87 ARG A N 1
ATOM 703 C CA . ARG A 1 87 ? 0.151 -9.116 12.834 1.00 97.00 87 ARG A CA 1
ATOM 704 C C . ARG A 1 87 ? -0.333 -9.879 11.599 1.00 97.00 87 ARG A C 1
ATOM 706 O O . ARG A 1 87 ? 0.116 -9.604 10.489 1.00 97.00 87 ARG A O 1
ATOM 713 N N . GLU A 1 88 ? -1.254 -10.824 11.767 1.00 95.81 88 GLU A N 1
ATOM 714 C CA . GLU A 1 88 ? -1.787 -11.632 10.660 1.00 95.81 88 GLU A CA 1
ATOM 715 C C . GLU A 1 88 ? -2.298 -10.771 9.493 1.00 95.81 88 GLU A C 1
ATOM 717 O O . GLU A 1 88 ? -1.966 -11.037 8.340 1.00 95.81 88 GLU A O 1
ATOM 722 N N . ASN A 1 89 ? -2.986 -9.673 9.798 1.00 96.94 89 ASN A N 1
ATOM 723 C CA . ASN A 1 89 ? -3.569 -8.739 8.839 1.00 96.94 89 ASN A CA 1
ATOM 724 C C . ASN A 1 89 ? -2.800 -7.409 8.713 1.00 96.94 89 ASN A C 1
ATOM 726 O O . ASN A 1 89 ? -3.344 -6.448 8.172 1.00 96.94 89 ASN A O 1
ATOM 730 N N . ILE A 1 90 ? -1.553 -7.322 9.198 1.00 98.12 90 ILE A N 1
ATOM 731 C CA . ILE A 1 90 ? -0.745 -6.093 9.117 1.00 98.12 90 ILE A CA 1
ATOM 732 C C . ILE A 1 90 ? 0.689 -6.417 8.705 1.00 98.12 90 ILE A C 1
ATOM 734 O O . ILE A 1 90 ? 1.411 -7.130 9.410 1.00 98.12 90 ILE A O 1
ATOM 738 N N . ILE A 1 91 ? 1.136 -5.816 7.604 1.00 98.25 91 ILE A N 1
ATOM 739 C CA . ILE A 1 91 ? 2.535 -5.859 7.166 1.00 98.25 91 ILE A CA 1
ATOM 740 C C . ILE A 1 91 ? 3.146 -4.461 7.158 1.00 98.25 91 ILE A C 1
ATOM 742 O O . ILE A 1 91 ? 2.462 -3.459 6.942 1.00 98.25 91 ILE A O 1
ATOM 746 N N . ILE A 1 92 ? 4.455 -4.406 7.385 1.00 97.69 92 ILE A N 1
ATOM 747 C CA . ILE A 1 92 ? 5.247 -3.181 7.389 1.00 97.69 92 ILE A CA 1
ATOM 748 C C . ILE A 1 92 ? 6.329 -3.306 6.330 1.00 97.69 92 ILE A C 1
ATOM 750 O O . ILE A 1 92 ? 7.091 -4.270 6.333 1.00 97.69 92 ILE A O 1
ATOM 754 N N . ILE A 1 93 ? 6.396 -2.309 5.456 1.00 96.81 93 ILE A N 1
ATOM 755 C CA . ILE A 1 93 ? 7.418 -2.145 4.428 1.00 96.81 93 ILE A CA 1
ATOM 756 C C . ILE A 1 93 ? 8.379 -1.053 4.899 1.00 96.81 93 ILE A C 1
ATOM 758 O O . ILE A 1 93 ? 7.992 0.099 5.106 1.00 96.81 93 ILE A O 1
ATOM 762 N N . GLU A 1 94 ? 9.641 -1.401 5.084 1.00 95.12 94 GLU A N 1
ATOM 763 C CA . GLU A 1 94 ? 10.661 -0.515 5.634 1.00 95.12 94 GLU A CA 1
ATOM 764 C C . GLU A 1 94 ? 11.673 -0.173 4.543 1.00 95.12 94 GLU A C 1
ATOM 766 O O . GLU A 1 94 ? 12.179 -1.058 3.850 1.00 95.12 94 GLU A O 1
ATOM 771 N N . ALA A 1 95 ? 11.973 1.115 4.378 1.00 92.00 95 ALA A N 1
ATOM 772 C CA . ALA A 1 95 ? 13.071 1.552 3.522 1.00 92.00 95 ALA A CA 1
ATOM 773 C C . ALA A 1 95 ? 13.490 2.996 3.811 1.00 92.00 95 ALA A C 1
ATOM 775 O O . ALA A 1 95 ? 12.767 3.761 4.459 1.00 92.00 95 ALA A O 1
ATOM 776 N N . ALA A 1 96 ? 14.626 3.398 3.246 1.00 90.06 96 ALA A N 1
ATOM 777 C CA . ALA A 1 96 ? 15.064 4.789 3.172 1.00 90.06 96 ALA A CA 1
ATOM 778 C C . ALA A 1 96 ? 14.273 5.586 2.116 1.00 90.06 96 ALA A C 1
ATOM 780 O O . ALA A 1 96 ? 14.805 6.034 1.095 1.00 90.06 96 ALA A O 1
ATOM 781 N N . TRP A 1 97 ? 12.971 5.761 2.348 1.00 86.38 97 TRP A N 1
ATOM 782 C CA . TRP A 1 97 ? 12.106 6.531 1.460 1.00 86.38 97 TRP A CA 1
ATOM 783 C C . TRP A 1 97 ? 12.525 8.008 1.438 1.00 86.38 97 TRP A C 1
ATOM 785 O O . TRP A 1 97 ? 12.638 8.643 2.485 1.00 86.38 97 TRP A O 1
ATOM 795 N N . ARG A 1 98 ? 12.705 8.589 0.245 1.00 83.44 98 ARG A N 1
ATOM 796 C CA . ARG A 1 98 ? 12.807 10.056 0.073 1.00 83.44 98 ARG A CA 1
ATOM 797 C C . ARG A 1 98 ? 11.440 10.728 -0.065 1.00 83.44 98 ARG A C 1
ATOM 799 O O . ARG A 1 98 ? 11.318 11.935 0.110 1.00 83.44 98 ARG A O 1
ATOM 806 N N . SER A 1 99 ? 10.426 9.945 -0.413 1.00 85.06 99 SER A N 1
ATOM 807 C CA . SER A 1 99 ? 9.037 10.359 -0.583 1.00 85.06 99 SER A CA 1
ATOM 808 C C . SER A 1 99 ? 8.121 9.200 -0.219 1.00 85.06 99 SER A C 1
ATOM 810 O O . SER A 1 99 ? 8.530 8.049 -0.367 1.00 85.06 99 SER A O 1
ATOM 812 N N . TYR A 1 100 ? 6.877 9.490 0.160 1.00 85.94 100 TYR A N 1
ATOM 813 C CA . TYR A 1 100 ? 5.877 8.451 0.396 1.00 85.94 100 TYR A CA 1
ATOM 814 C C . TYR A 1 100 ? 5.744 7.525 -0.822 1.00 85.94 100 TYR A C 1
ATOM 816 O O . TYR A 1 100 ? 5.559 8.030 -1.939 1.00 85.94 100 TYR A O 1
ATOM 824 N N . PRO A 1 101 ? 5.846 6.196 -0.633 1.00 91.25 101 PRO A N 1
ATOM 825 C CA . PRO A 1 101 ? 5.666 5.260 -1.726 1.00 91.25 101 PRO A CA 1
ATOM 826 C C . PRO A 1 101 ? 4.235 5.353 -2.249 1.00 91.25 101 PRO A C 1
ATOM 828 O O . PRO A 1 101 ? 3.271 5.469 -1.488 1.00 91.25 101 PRO A O 1
ATOM 831 N N . LYS A 1 102 ? 4.097 5.302 -3.571 1.00 92.19 102 LYS A N 1
ATOM 832 C CA . LYS A 1 102 ? 2.796 5.138 -4.217 1.00 92.19 102 LYS A CA 1
ATOM 833 C C . LYS A 1 102 ? 2.570 3.662 -4.417 1.00 92.19 102 LYS A C 1
ATOM 835 O O . LYS A 1 102 ? 3.325 3.035 -5.157 1.00 92.19 102 LYS A O 1
ATOM 840 N N . VAL A 1 103 ? 1.558 3.133 -3.751 1.00 94.44 103 VAL A N 1
ATOM 841 C CA . VAL A 1 103 ? 1.252 1.709 -3.777 1.00 94.44 103 VAL A CA 1
ATOM 842 C C . VAL A 1 103 ? 0.160 1.456 -4.807 1.00 94.44 103 VAL A C 1
ATOM 844 O O . VAL A 1 103 ? -0.868 2.131 -4.819 1.00 94.44 103 VAL A O 1
ATOM 847 N N . PHE A 1 104 ? 0.389 0.481 -5.674 1.00 94.44 104 PHE A N 1
ATOM 848 C CA . PHE A 1 104 ? -0.620 -0.108 -6.533 1.00 94.44 104 PHE A CA 1
ATOM 849 C C . PHE A 1 104 ? -0.813 -1.562 -6.116 1.00 94.44 104 PHE A C 1
ATOM 851 O O . PHE A 1 104 ? 0.137 -2.342 -6.040 1.00 94.44 104 PHE A O 1
ATOM 858 N N . VAL A 1 105 ? -2.063 -1.909 -5.840 1.00 93.50 105 VAL A N 1
ATOM 859 C CA . VAL A 1 105 ? -2.477 -3.219 -5.342 1.00 93.50 105 VAL A CA 1
ATOM 860 C C . VAL A 1 105 ? -3.701 -3.672 -6.112 1.00 93.50 105 VAL A C 1
ATOM 862 O O . VAL A 1 105 ? -4.567 -2.868 -6.461 1.00 93.50 105 VAL A O 1
ATOM 865 N N . ARG A 1 106 ? -3.789 -4.977 -6.345 1.00 92.00 106 ARG A N 1
ATOM 866 C CA . 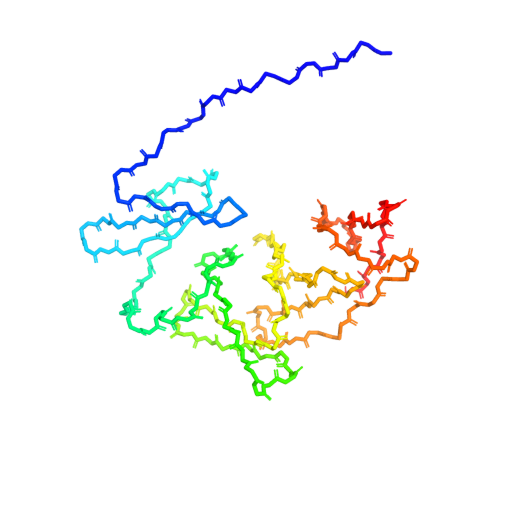ARG A 1 106 ? -4.966 -5.623 -6.914 1.00 92.00 106 ARG A CA 1
ATOM 867 C C . ARG A 1 106 ? -5.242 -6.877 -6.102 1.00 92.00 106 ARG A C 1
ATOM 869 O O . ARG A 1 106 ? -4.376 -7.732 -6.018 1.00 92.00 106 ARG A O 1
ATOM 876 N N . ASP A 1 107 ? -6.428 -7.003 -5.514 1.00 93.06 107 ASP A N 1
ATOM 877 C CA . ASP A 1 107 ? -6.704 -8.119 -4.591 1.00 93.06 107 ASP A CA 1
ATOM 878 C C . ASP A 1 107 ? -6.728 -9.494 -5.270 1.00 93.06 107 ASP A C 1
ATOM 880 O O . ASP A 1 107 ? -6.583 -10.515 -4.609 1.00 93.06 107 ASP A O 1
ATOM 884 N N . SER A 1 108 ? -6.883 -9.533 -6.594 1.00 92.06 108 SER A N 1
ATOM 885 C CA . SER A 1 108 ? -6.779 -10.769 -7.374 1.00 92.06 108 SER A CA 1
ATOM 886 C C . SER A 1 108 ? -5.336 -11.159 -7.725 1.00 92.06 108 SER A C 1
ATOM 888 O O . SER A 1 108 ? -5.150 -12.102 -8.484 1.00 92.06 108 SER A O 1
ATOM 890 N N . ASP A 1 109 ? -4.343 -10.396 -7.274 1.00 92.19 109 ASP A N 1
ATOM 891 C CA . ASP A 1 109 ? -2.917 -10.605 -7.533 1.00 92.19 109 ASP A CA 1
ATOM 892 C C . ASP A 1 109 ? -2.188 -10.863 -6.202 1.00 92.19 109 ASP A C 1
ATOM 894 O O . ASP A 1 109 ? -2.707 -10.540 -5.136 1.00 92.19 109 ASP A O 1
ATOM 898 N N . GLN A 1 110 ? -1.003 -11.464 -6.239 1.00 94.50 110 GLN A N 1
ATOM 899 C CA . GLN A 1 110 ? -0.152 -11.663 -5.065 1.00 94.50 110 GLN A CA 1
ATOM 900 C C . GLN A 1 110 ? 0.874 -10.543 -4.868 1.00 94.50 110 GLN A C 1
ATOM 902 O O . GLN A 1 110 ? 1.536 -10.492 -3.830 1.00 94.50 110 GLN A O 1
ATOM 907 N N . PHE A 1 111 ? 1.027 -9.659 -5.852 1.00 96.19 111 PHE A N 1
ATOM 908 C CA . PHE A 1 111 ? 2.062 -8.638 -5.837 1.00 96.19 111 PHE A CA 1
ATOM 909 C C . PHE A 1 111 ? 1.557 -7.275 -5.355 1.00 96.19 111 PHE A C 1
ATOM 911 O O . PHE A 1 111 ? 0.478 -6.799 -5.722 1.00 96.19 111 PHE A O 1
ATOM 918 N N . ILE A 1 112 ? 2.402 -6.605 -4.573 1.00 96.44 112 ILE A N 1
ATOM 919 C CA . ILE A 1 112 ? 2.284 -5.183 -4.256 1.00 96.44 112 ILE A CA 1
ATOM 920 C C . ILE A 1 112 ? 3.329 -4.433 -5.078 1.00 96.44 112 ILE A C 1
ATOM 922 O O . ILE A 1 112 ? 4.529 -4.668 -4.933 1.00 96.44 112 ILE A O 1
ATOM 926 N N . TYR A 1 113 ? 2.877 -3.490 -5.901 1.00 96.12 113 TYR A N 1
ATOM 927 C CA . TYR A 1 113 ? 3.748 -2.651 -6.717 1.00 96.12 113 TYR A CA 1
ATOM 928 C C . TYR A 1 113 ? 3.901 -1.279 -6.071 1.00 96.12 113 TYR A C 1
ATOM 930 O O . TYR A 1 113 ? 2.922 -0.662 -5.655 1.00 96.12 113 TYR A O 1
ATOM 938 N N . MET A 1 114 ? 5.125 -0.768 -6.004 1.00 95.25 114 MET A N 1
ATOM 939 C CA . MET A 1 114 ? 5.428 0.514 -5.374 1.00 95.25 114 MET A CA 1
ATOM 940 C C . MET A 1 114 ? 6.313 1.376 -6.263 1.00 95.25 114 MET A C 1
ATOM 942 O O . MET A 1 114 ? 7.240 0.879 -6.900 1.00 95.25 114 MET A O 1
ATOM 946 N N . THR A 1 115 ? 6.061 2.686 -6.265 1.00 92.38 115 THR A N 1
ATOM 947 C CA . THR A 1 115 ? 6.908 3.665 -6.963 1.00 92.38 115 THR A CA 1
ATOM 948 C C . THR A 1 115 ? 7.358 4.774 -6.018 1.00 92.38 115 THR A C 1
ATOM 950 O O . THR A 1 115 ? 6.599 5.223 -5.154 1.00 92.38 115 THR A O 1
ATOM 953 N N . LEU A 1 116 ? 8.602 5.236 -6.190 1.00 85.75 116 LEU A N 1
ATOM 954 C CA . LEU A 1 116 ? 9.235 6.259 -5.344 1.00 85.75 116 LEU A CA 1
ATOM 955 C C . LEU A 1 116 ? 9.433 7.582 -6.066 1.00 85.75 116 LEU A C 1
ATOM 957 O O . LEU A 1 116 ? 10.395 8.305 -5.812 1.00 85.75 116 LEU A O 1
ATOM 961 N N . CYS A 1 117 ? 8.509 7.917 -6.969 1.00 82.19 117 CYS A N 1
ATOM 962 C CA . CYS A 1 117 ? 8.615 9.137 -7.761 1.00 82.19 117 CYS A CA 1
ATOM 963 C C . CYS A 1 117 ? 9.910 9.209 -8.602 1.00 82.19 117 CYS A C 1
ATOM 965 O O . CYS A 1 117 ? 10.357 10.308 -8.932 1.00 82.19 117 CYS A O 1
ATOM 967 N N . ASP A 1 118 ? 10.458 8.055 -8.980 1.00 90.31 118 ASP A N 1
ATOM 968 C CA . ASP A 1 118 ? 11.566 7.853 -9.914 1.00 90.31 118 ASP A CA 1
ATOM 969 C C . ASP A 1 118 ? 11.152 6.845 -11.008 1.00 90.31 118 ASP A C 1
ATOM 971 O O . ASP A 1 118 ? 9.962 6.566 -11.176 1.00 90.31 118 ASP A O 1
ATOM 975 N N . SER A 1 119 ? 12.098 6.353 -11.805 1.00 91.06 119 SER A N 1
ATOM 976 C CA . SER A 1 119 ? 11.869 5.391 -12.894 1.00 91.06 119 SER A CA 1
ATOM 977 C C . SER A 1 119 ? 11.750 3.932 -12.432 1.00 91.06 119 SER A C 1
ATOM 979 O O . SER A 1 119 ? 11.690 3.033 -13.273 1.00 91.06 119 SER A O 1
ATOM 981 N N . ARG A 1 120 ? 11.749 3.670 -11.117 1.00 92.75 120 ARG A N 1
ATOM 982 C CA . ARG A 1 120 ? 11.813 2.316 -10.562 1.00 92.75 120 ARG A CA 1
ATOM 983 C C . ARG A 1 120 ? 10.454 1.840 -10.059 1.00 92.75 120 ARG A C 1
ATOM 985 O O . ARG A 1 120 ? 9.696 2.598 -9.451 1.00 92.75 120 ARG A O 1
ATOM 992 N N . ILE A 1 121 ? 10.183 0.556 -10.272 1.00 94.12 121 ILE A N 1
ATOM 993 C CA . ILE A 1 121 ? 9.058 -0.165 -9.674 1.00 94.12 121 ILE A CA 1
ATOM 994 C C . ILE A 1 121 ? 9.626 -1.228 -8.744 1.00 94.12 121 ILE A C 1
ATOM 996 O O . ILE A 1 121 ? 10.392 -2.098 -9.157 1.00 94.12 121 ILE A O 1
ATOM 1000 N N . ILE A 1 122 ? 9.250 -1.134 -7.476 1.00 95.31 122 ILE A N 1
ATOM 1001 C CA . ILE A 1 122 ? 9.562 -2.127 -6.453 1.00 95.31 122 ILE A CA 1
ATOM 1002 C C . ILE A 1 122 ? 8.370 -3.071 -6.375 1.00 95.31 122 ILE A C 1
ATOM 1004 O O . ILE A 1 122 ? 7.227 -2.611 -6.357 1.00 95.31 122 ILE A O 1
ATOM 1008 N N . ILE A 1 123 ? 8.636 -4.371 -6.326 1.00 96.19 123 ILE A N 1
ATOM 1009 C CA . ILE A 1 123 ? 7.597 -5.395 -6.282 1.00 96.19 123 ILE A CA 1
ATOM 1010 C C . ILE A 1 123 ? 7.832 -6.251 -5.049 1.00 96.19 123 ILE A C 1
ATOM 1012 O O . ILE A 1 123 ? 8.930 -6.771 -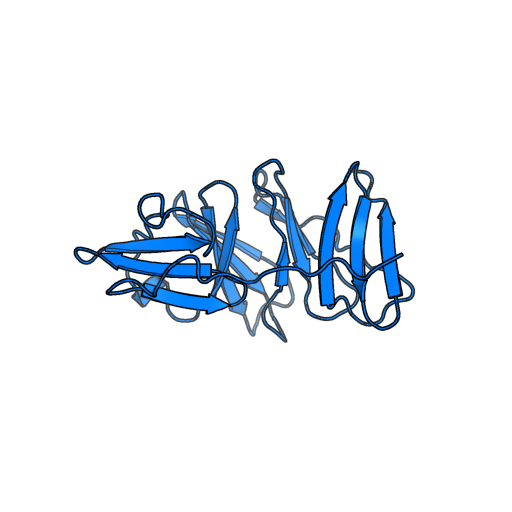4.856 1.00 96.19 123 ILE A O 1
ATOM 1016 N N . LEU A 1 124 ? 6.804 -6.368 -4.221 1.00 97.38 124 LEU A N 1
ATOM 1017 C CA . LEU A 1 124 ? 6.768 -7.266 -3.078 1.00 97.38 124 LEU A CA 1
ATOM 1018 C C . LEU A 1 124 ? 5.830 -8.429 -3.406 1.00 97.38 124 LEU A C 1
ATOM 1020 O O . LEU A 1 124 ? 4.655 -8.204 -3.697 1.00 97.38 124 LEU A O 1
ATOM 1024 N N . ASP A 1 125 ? 6.342 -9.653 -3.331 1.00 97.19 125 ASP A N 1
ATOM 1025 C CA . ASP A 1 125 ? 5.530 -10.865 -3.319 1.00 97.19 125 ASP A CA 1
ATOM 1026 C C . ASP A 1 125 ? 4.971 -11.073 -1.906 1.00 97.19 125 ASP A C 1
ATOM 1028 O O . ASP A 1 125 ? 5.714 -11.229 -0.937 1.00 97.19 125 ASP A O 1
ATOM 1032 N N . THR A 1 126 ? 3.646 -11.033 -1.766 1.00 96.19 126 THR A N 1
ATOM 1033 C CA . THR A 1 126 ? 2.988 -11.143 -0.454 1.00 96.19 126 THR A CA 1
ATOM 1034 C C . THR A 1 126 ? 2.844 -12.572 0.053 1.00 96.19 126 THR A C 1
ATOM 1036 O O . THR A 1 126 ? 2.508 -12.765 1.223 1.00 96.19 126 THR A O 1
ATOM 1039 N N . TYR A 1 127 ? 3.104 -13.569 -0.794 1.00 95.31 127 TYR A N 1
ATOM 1040 C CA . TYR A 1 127 ? 3.126 -14.968 -0.395 1.00 95.31 127 TYR A CA 1
ATOM 1041 C C . TYR A 1 127 ? 4.477 -15.331 0.221 1.00 95.31 127 TYR A C 1
ATOM 1043 O O . TYR A 1 127 ? 4.525 -15.869 1.328 1.00 95.31 127 TYR A O 1
ATOM 1051 N N . THR A 1 128 ? 5.573 -14.988 -0.460 1.00 96.94 128 THR A N 1
ATOM 1052 C CA . THR A 1 128 ? 6.932 -15.259 0.037 1.00 96.94 128 THR A CA 1
ATOM 1053 C C . THR A 1 128 ? 7.424 -14.204 1.023 1.00 96.94 128 THR A C 1
ATOM 1055 O O . THR A 1 128 ? 8.326 -14.483 1.806 1.00 96.94 128 THR A O 1
ATOM 1058 N N . MET A 1 129 ? 6.807 -13.016 1.030 1.00 97.31 129 MET A N 1
ATOM 1059 C CA . MET A 1 129 ? 7.285 -11.841 1.763 1.00 97.31 129 MET A CA 1
ATOM 1060 C C . MET A 1 129 ? 8.691 -11.411 1.310 1.00 97.31 129 MET A C 1
ATOM 1062 O O . MET A 1 129 ? 9.488 -10.923 2.111 1.00 97.31 129 MET A O 1
ATOM 1066 N N . GLU A 1 130 ? 8.992 -11.570 0.020 1.00 97.12 130 GLU A N 1
ATOM 1067 C CA . GLU A 1 130 ? 10.273 -11.200 -0.584 1.00 97.12 130 GLU A CA 1
ATOM 1068 C C . GLU A 1 130 ? 10.095 -10.127 -1.663 1.00 97.12 130 GLU A C 1
ATOM 1070 O O . GLU A 1 130 ? 9.087 -10.068 -2.374 1.00 97.12 130 GLU A O 1
ATOM 1075 N N . PHE A 1 131 ? 11.101 -9.262 -1.803 1.00 96.69 131 PHE A N 1
ATOM 1076 C CA . PHE A 1 131 ? 11.144 -8.305 -2.903 1.00 96.69 131 PHE A CA 1
ATOM 1077 C C . PHE A 1 131 ? 11.721 -8.959 -4.152 1.00 96.69 131 PHE A C 1
ATOM 1079 O O . PHE A 1 131 ? 12.822 -9.511 -4.119 1.00 96.69 131 PHE A O 1
ATOM 1086 N N . LEU A 1 132 ? 11.011 -8.826 -5.269 1.00 95.81 132 LEU A N 1
ATOM 1087 C CA . LEU A 1 132 ? 11.526 -9.221 -6.575 1.00 95.81 132 LEU A CA 1
ATOM 1088 C C . LEU A 1 132 ? 12.572 -8.209 -7.078 1.00 95.81 132 LEU A C 1
ATOM 1090 O O . LEU A 1 132 ? 12.647 -7.081 -6.568 1.00 95.81 132 LEU A O 1
ATOM 1094 N N . PRO A 1 133 ? 13.368 -8.570 -8.105 1.00 94.69 133 PRO A N 1
ATOM 1095 C CA . PRO A 1 133 ? 14.271 -7.630 -8.752 1.00 94.69 133 PRO A CA 1
ATOM 1096 C C . PRO A 1 133 ? 13.554 -6.337 -9.159 1.00 94.69 133 PRO A C 1
ATOM 1098 O O . PRO A 1 133 ? 12.507 -6.359 -9.805 1.00 94.69 133 PRO A O 1
ATOM 1101 N N . VAL A 1 134 ? 14.133 -5.199 -8.769 1.00 93.50 134 VAL A N 1
ATOM 1102 C CA . VAL A 1 134 ? 13.576 -3.871 -9.057 1.00 93.50 134 VAL A CA 1
ATOM 1103 C C . VAL A 1 134 ? 13.501 -3.662 -10.566 1.00 93.50 134 VAL A C 1
ATOM 1105 O O . VAL A 1 134 ? 14.509 -3.793 -11.261 1.00 93.50 134 VAL A O 1
ATOM 1108 N N . LEU A 1 135 ? 12.330 -3.269 -11.065 1.00 92.69 135 LEU A N 1
ATOM 1109 C CA . LEU A 1 135 ? 12.162 -2.951 -12.479 1.00 92.69 135 LEU A CA 1
ATOM 1110 C C . LEU A 1 135 ? 12.563 -1.506 -12.735 1.00 92.69 135 LEU A C 1
ATOM 1112 O O . LEU A 1 135 ? 12.119 -0.597 -12.032 1.00 92.69 135 LEU A O 1
ATOM 1116 N N . HIS A 1 136 ? 13.373 -1.292 -13.764 1.00 91.50 136 HIS A N 1
ATOM 1117 C CA . HIS A 1 136 ? 13.735 0.034 -14.240 1.00 91.50 136 HIS A CA 1
ATOM 1118 C C . HIS A 1 136 ? 13.029 0.302 -15.566 1.00 91.50 136 HIS A C 1
ATOM 1120 O O . HIS A 1 136 ? 13.248 -0.411 -16.543 1.00 91.50 136 HIS A O 1
ATOM 1126 N N . ILE A 1 137 ? 12.184 1.329 -15.604 1.00 88.69 137 ILE A N 1
ATOM 1127 C CA . ILE A 1 137 ? 11.499 1.723 -16.832 1.00 88.69 137 ILE A CA 1
ATOM 1128 C C . ILE A 1 137 ? 12.386 2.710 -17.585 1.00 88.69 137 ILE A C 1
ATOM 1130 O O . ILE A 1 137 ? 12.674 3.809 -17.107 1.00 88.69 137 ILE A O 1
ATOM 1134 N N . GLU A 1 138 ? 12.832 2.310 -18.769 1.00 87.12 138 GLU A N 1
ATOM 1135 C CA . GLU A 1 138 ? 13.636 3.165 -19.635 1.00 87.12 138 GLU A CA 1
ATOM 1136 C C . GLU A 1 138 ? 12.820 4.335 -20.199 1.00 87.12 138 GLU A C 1
ATOM 1138 O O . GLU A 1 138 ? 11.592 4.296 -20.283 1.00 87.12 138 GLU A O 1
ATOM 1143 N N . ASN A 1 139 ? 13.521 5.393 -20.614 1.00 86.12 139 ASN A N 1
ATOM 1144 C CA . ASN A 1 139 ? 12.945 6.567 -21.281 1.00 86.12 139 ASN A CA 1
ATOM 1145 C C . ASN A 1 139 ? 11.935 7.382 -20.448 1.00 86.12 139 ASN A C 1
ATOM 1147 O O . ASN A 1 139 ? 11.272 8.269 -20.985 1.00 86.12 139 ASN A O 1
ATOM 1151 N N . ILE A 1 140 ? 11.858 7.153 -19.132 1.00 87.56 140 ILE A N 1
ATOM 1152 C CA . ILE A 1 140 ? 11.163 8.034 -18.187 1.00 87.56 140 ILE A CA 1
ATOM 1153 C C . ILE A 1 140 ? 12.060 8.356 -17.003 1.00 87.56 140 ILE A C 1
ATOM 1155 O O . ILE A 1 140 ? 12.753 7.498 -16.475 1.00 87.56 140 ILE A O 1
ATOM 1159 N N . SER A 1 141 ? 12.022 9.605 -16.546 1.00 88.56 141 SER A N 1
ATOM 1160 C CA . SER A 1 141 ? 12.743 10.024 -15.338 1.00 88.56 141 SER A CA 1
ATOM 1161 C C . SER A 1 141 ? 11.950 9.776 -14.055 1.00 88.56 141 SER A C 1
ATOM 1163 O O . SER A 1 141 ? 12.519 9.729 -12.966 1.00 88.56 141 SER A O 1
ATOM 1165 N N . LYS A 1 142 ? 10.621 9.667 -14.170 1.00 91.00 142 LYS A N 1
ATOM 1166 C CA . LYS A 1 142 ? 9.715 9.601 -13.027 1.00 91.00 142 LYS A CA 1
ATOM 1167 C C . LYS A 1 142 ? 8.394 8.944 -13.385 1.00 91.00 142 LYS A C 1
ATOM 1169 O O . LYS A 1 142 ? 7.735 9.363 -14.336 1.00 91.00 142 LYS A O 1
ATOM 1174 N N . ILE A 1 143 ? 7.985 7.986 -12.561 1.00 91.50 143 ILE A N 1
ATOM 1175 C CA . ILE A 1 143 ? 6.664 7.370 -12.566 1.00 91.50 143 ILE A CA 1
ATOM 1176 C C . ILE A 1 143 ? 5.757 8.145 -11.609 1.00 91.50 143 ILE A C 1
ATOM 1178 O O . ILE A 1 143 ? 6.030 8.291 -10.415 1.00 91.50 143 ILE A O 1
ATOM 1182 N N . TRP A 1 144 ? 4.645 8.654 -12.134 1.00 88.62 144 TRP A N 1
ATOM 1183 C CA . TRP A 1 144 ? 3.624 9.341 -11.350 1.00 88.62 144 TRP A CA 1
ATOM 1184 C C . TRP A 1 144 ? 2.610 8.379 -10.753 1.00 88.62 144 TRP A C 1
ATOM 1186 O O . TRP A 1 144 ? 2.185 8.613 -9.625 1.00 88.62 144 TRP A O 1
ATOM 1196 N N . LEU A 1 145 ? 2.212 7.345 -11.489 1.00 88.31 145 LEU A N 1
ATOM 1197 C CA . LEU A 1 145 ? 1.315 6.290 -11.017 1.00 88.31 145 LEU A CA 1
ATOM 1198 C C . LEU A 1 145 ? 1.407 5.065 -11.930 1.00 88.31 145 LEU A C 1
ATOM 1200 O O . LEU A 1 145 ? 1.712 5.193 -13.119 1.00 88.31 145 LEU A O 1
ATOM 1204 N N . ILE A 1 146 ? 1.089 3.903 -11.368 1.00 91.62 146 ILE A N 1
ATOM 1205 C CA . ILE A 1 146 ? 0.771 2.691 -12.122 1.00 91.62 146 ILE A CA 1
ATOM 1206 C C . ILE A 1 146 ? -0.719 2.769 -12.457 1.00 91.62 146 ILE A C 1
ATOM 1208 O O . ILE A 1 146 ? -1.552 2.907 -11.564 1.00 91.62 146 ILE A O 1
ATOM 1212 N N . ALA A 1 147 ? -1.040 2.789 -13.747 1.00 90.62 147 ALA A N 1
ATOM 1213 C CA . ALA A 1 147 ? -2.401 2.963 -14.243 1.00 90.62 147 ALA A CA 1
ATOM 1214 C C . ALA A 1 147 ? -3.164 1.636 -14.286 1.00 90.62 147 ALA A C 1
ATOM 1216 O O . ALA A 1 147 ? -4.384 1.625 -14.146 1.00 90.62 147 ALA A O 1
ATOM 1217 N N . GLY A 1 148 ? -2.452 0.526 -14.472 1.00 90.25 148 GLY A N 1
ATOM 1218 C CA . GLY A 1 148 ? -3.052 -0.796 -14.470 1.00 90.25 148 GLY A CA 1
ATOM 1219 C C . GLY A 1 148 ? -2.056 -1.900 -14.777 1.00 90.25 148 GLY A C 1
ATOM 1220 O O . GLY A 1 148 ? -0.948 -1.645 -15.252 1.00 90.25 148 GLY A O 1
ATOM 1221 N N . LEU A 1 149 ? -2.503 -3.123 -14.502 1.00 88.62 149 LEU A N 1
ATOM 1222 C CA . LEU A 1 149 ? -1.847 -4.362 -14.888 1.00 88.62 149 LEU A CA 1
ATOM 1223 C C . LEU A 1 149 ? -2.826 -5.236 -15.668 1.00 88.62 149 LEU A C 1
ATOM 1225 O O . LEU A 1 149 ? -3.923 -5.530 -15.179 1.00 88.62 149 LEU A O 1
ATOM 1229 N N . PHE A 1 150 ? -2.432 -5.654 -16.869 1.00 86.31 150 PHE A N 1
ATOM 1230 C CA . PHE A 1 150 ? -3.253 -6.492 -17.738 1.00 86.31 150 PHE A CA 1
ATOM 1231 C C . PHE A 1 150 ? -2.374 -7.436 -18.559 1.00 86.31 150 PHE A C 1
ATOM 1233 O O . PHE A 1 150 ? -1.463 -6.979 -19.232 1.00 86.31 150 PHE A O 1
ATOM 1240 N N . ASN A 1 151 ? -2.637 -8.746 -18.501 1.00 86.00 151 ASN A N 1
ATOM 1241 C CA . ASN A 1 151 ? -1.877 -9.777 -19.228 1.00 86.00 151 ASN A CA 1
ATOM 1242 C C . ASN A 1 151 ? -0.345 -9.681 -19.054 1.00 86.00 151 ASN A C 1
ATOM 1244 O O . ASN A 1 151 ? 0.398 -9.801 -20.023 1.00 86.00 151 ASN A O 1
ATOM 1248 N N . GLY A 1 152 ? 0.126 -9.426 -17.829 1.00 81.12 152 GLY A N 1
ATOM 1249 C CA . GLY A 1 152 ? 1.556 -9.243 -17.539 1.00 81.12 152 GLY A CA 1
ATOM 1250 C C . GLY A 1 152 ? 2.118 -7.875 -17.950 1.00 81.12 152 GLY A C 1
ATOM 1251 O O . GLY A 1 152 ? 3.281 -7.582 -17.706 1.00 81.12 152 GLY A O 1
ATOM 1252 N N . GLU A 1 153 ? 1.318 -6.985 -18.536 1.00 87.69 153 GLU A N 1
ATOM 1253 C CA . GLU A 1 153 ? 1.761 -5.636 -18.889 1.00 87.69 153 GLU A CA 1
ATOM 1254 C C . GLU A 1 153 ? 1.452 -4.644 -17.774 1.00 87.69 153 GLU A C 1
ATOM 1256 O O . GLU A 1 153 ? 0.293 -4.444 -17.399 1.00 87.69 153 GLU A O 1
ATOM 1261 N N . ILE A 1 154 ? 2.494 -3.980 -17.276 1.00 89.81 154 ILE A N 1
ATOM 1262 C CA . ILE A 1 154 ? 2.378 -2.856 -16.351 1.00 89.81 154 ILE A CA 1
ATOM 1263 C C . ILE A 1 154 ? 2.278 -1.582 -17.183 1.00 89.81 154 ILE A C 1
ATOM 1265 O O . ILE A 1 154 ? 3.198 -1.224 -17.917 1.00 89.81 154 ILE A O 1
ATOM 1269 N N . THR A 1 155 ? 1.171 -0.858 -17.049 1.00 91.50 155 THR A N 1
ATOM 1270 C CA . THR A 1 155 ? 1.013 0.462 -17.666 1.00 91.50 155 THR A CA 1
ATOM 1271 C C . THR A 1 155 ? 1.282 1.545 -16.638 1.00 91.50 155 THR A C 1
ATOM 1273 O O . THR A 1 155 ? 0.645 1.584 -15.583 1.00 91.50 155 THR A O 1
ATOM 1276 N N . VAL A 1 156 ? 2.188 2.470 -16.950 1.00 91.94 156 VAL A N 1
ATOM 1277 C CA . VAL A 1 156 ? 2.554 3.584 -16.068 1.00 91.94 156 VAL A CA 1
ATOM 1278 C C . VAL A 1 156 ? 2.331 4.934 -16.736 1.00 91.94 156 VAL A C 1
ATOM 1280 O O . VAL A 1 156 ? 2.500 5.101 -17.944 1.00 91.94 156 VAL A O 1
ATOM 1283 N N . LYS A 1 157 ? 1.990 5.936 -15.925 1.00 89.75 157 LYS A N 1
ATOM 1284 C CA . LYS A 1 157 ? 2.034 7.345 -16.326 1.00 89.75 157 LYS A CA 1
ATOM 1285 C C . LYS A 1 157 ? 3.306 7.960 -15.763 1.00 89.75 157 LYS A C 1
ATOM 1287 O O . LYS A 1 157 ? 3.472 7.995 -14.544 1.00 89.75 157 LYS A O 1
ATOM 1292 N N . GLY A 1 158 ? 4.170 8.477 -16.630 1.00 88.31 158 GLY A N 1
ATOM 1293 C CA . GLY A 1 158 ? 5.428 9.119 -16.253 1.00 88.31 158 GLY A CA 1
ATOM 1294 C C . GLY A 1 158 ? 5.551 10.551 -16.769 1.00 88.31 158 GLY A C 1
ATOM 1295 O O . GLY A 1 158 ? 4.598 11.127 -17.298 1.00 88.31 158 GLY A O 1
ATOM 1296 N N . THR A 1 159 ? 6.715 11.166 -16.573 1.00 85.19 159 THR A N 1
ATOM 1297 C CA . THR A 1 159 ? 7.031 12.469 -17.178 1.00 85.19 159 THR A CA 1
ATOM 1298 C C . THR A 1 159 ? 7.021 12.348 -18.702 1.00 85.19 159 THR A C 1
ATOM 1300 O O . THR A 1 159 ? 7.828 11.617 -19.261 1.00 85.19 159 THR A O 1
ATOM 1303 N N . GLY A 1 160 ? 6.112 13.065 -19.369 1.00 69.06 160 GLY A N 1
ATOM 1304 C CA . GLY A 1 160 ? 6.088 13.191 -20.831 1.00 69.06 160 GLY A CA 1
ATOM 1305 C C . GLY A 1 160 ? 5.541 11.994 -21.622 1.00 69.06 160 GLY A C 1
ATOM 1306 O O . GLY A 1 160 ? 5.420 12.116 -22.835 1.00 69.06 160 GLY A O 1
ATOM 1307 N N . ALA A 1 161 ? 5.176 10.874 -20.983 1.00 68.62 161 ALA A N 1
ATOM 1308 C CA . ALA A 1 161 ? 4.680 9.686 -21.685 1.00 68.62 161 ALA A CA 1
ATOM 1309 C C . ALA A 1 161 ? 3.761 8.792 -20.827 1.00 68.62 161 ALA A C 1
ATOM 1311 O O . ALA A 1 161 ? 3.823 8.787 -19.592 1.00 68.62 161 ALA A O 1
ATOM 1312 N N . VAL A 1 162 ? 2.925 8.006 -21.512 1.00 71.38 162 VAL A N 1
ATOM 1313 C CA . VAL A 1 162 ? 2.283 6.791 -20.988 1.00 71.38 162 VAL A CA 1
ATOM 1314 C C . VAL A 1 162 ? 3.009 5.616 -21.627 1.00 71.38 162 VAL A C 1
ATOM 1316 O O . VAL A 1 162 ? 3.135 5.584 -22.849 1.00 71.38 162 VAL A O 1
ATOM 1319 N N . ILE A 1 163 ? 3.509 4.688 -20.816 1.00 71.19 163 ILE A N 1
ATOM 1320 C CA . ILE A 1 163 ? 4.316 3.559 -21.291 1.00 71.19 163 ILE A CA 1
ATOM 1321 C C . ILE A 1 163 ? 3.699 2.265 -20.771 1.00 71.19 163 ILE A C 1
ATOM 1323 O O . ILE A 1 163 ? 3.430 2.145 -19.574 1.00 71.19 163 ILE A O 1
ATOM 1327 N N . GLY A 1 164 ? 3.468 1.317 -21.679 1.00 63.78 164 GLY A N 1
ATOM 1328 C CA . GLY A 1 164 ? 3.242 -0.084 -21.342 1.00 63.78 164 GLY A CA 1
ATOM 1329 C C . GLY A 1 164 ? 4.585 -0.805 -21.320 1.00 63.78 164 GLY A C 1
ATOM 1330 O O . GLY A 1 164 ? 5.347 -0.705 -22.280 1.00 63.78 164 GLY A O 1
ATOM 1331 N N . ALA A 1 165 ? 4.889 -1.487 -20.223 1.00 63.91 165 ALA A N 1
ATOM 1332 C CA . ALA A 1 165 ? 6.049 -2.356 -20.104 1.00 63.91 165 ALA A CA 1
ATOM 1333 C C . ALA A 1 165 ? 5.563 -3.794 -19.916 1.00 63.91 165 ALA A C 1
ATOM 1335 O O . ALA A 1 165 ? 4.767 -4.065 -19.014 1.00 63.91 165 ALA A O 1
ATOM 1336 N N . GLN A 1 166 ? 6.033 -4.711 -20.761 1.00 53.91 166 GLN A N 1
ATOM 1337 C CA . GLN A 1 166 ? 5.800 -6.139 -20.563 1.00 53.91 166 GLN A CA 1
ATOM 1338 C C . GLN A 1 166 ? 6.661 -6.631 -19.409 1.00 53.91 166 GLN A C 1
ATOM 1340 O O . GLN A 1 166 ? 7.883 -6.484 -19.423 1.00 53.91 166 GLN A O 1
ATOM 1345 N N . TYR A 1 167 ? 6.007 -7.225 -18.419 1.00 55.69 167 TYR A N 1
ATOM 1346 C CA . TYR A 1 167 ? 6.654 -7.965 -17.358 1.00 55.69 167 TYR A CA 1
ATOM 1347 C C . TYR A 1 167 ? 6.203 -9.422 -17.453 1.00 55.69 167 TYR A C 1
ATOM 1349 O O . TYR A 1 167 ? 5.062 -9.769 -17.160 1.00 55.69 167 TYR A O 1
ATOM 1357 N N . LEU A 1 168 ? 7.106 -10.271 -17.940 1.00 44.22 168 LEU A N 1
ATOM 1358 C CA . LEU A 1 168 ? 6.911 -11.715 -17.945 1.00 44.22 168 LEU A CA 1
ATOM 1359 C C . LEU A 1 168 ? 7.306 -12.227 -16.556 1.00 44.22 168 LEU A C 1
ATOM 1361 O O . LEU A 1 168 ? 8.495 -12.245 -16.234 1.00 44.22 168 LEU A O 1
ATOM 1365 N N . VAL A 1 169 ? 6.311 -12.584 -15.743 1.00 52.09 169 VAL A N 1
ATOM 1366 C CA . VAL A 1 169 ? 6.486 -13.427 -14.547 1.00 52.09 169 VAL A CA 1
ATOM 1367 C C . VAL A 1 169 ? 5.950 -14.805 -14.863 1.00 52.09 169 VAL A C 1
ATOM 1369 O O . VAL A 1 169 ? 4.820 -14.861 -15.403 1.00 52.09 169 VAL A O 1
#

Sequence (169 aa):
SKPKVFNMSLKRTILEGETFHNWGLCSRVQNDKKFVYRMCDDPDDGILVDVPDEELIGLTFIGIHRGIAIYSSQSQINYHYSVRRLRENIIIIEAAWRSYPKVFVRDSDQFIYMTLCDSRIIILDTYTMEFLPVLHIENISKIWLIAGLFNGEITVKGTGAVIGAQYLV